Protein AF-W1XUR7-F1 (afdb_monomer_lite)

Secondary structure (DSSP, 8-state):
------HHHHHHIIIIIHHHHTT-TTTSSS--TTS--------TTSSHHHHHHHHT--SHHHHHHHHHHHTT--

InterPro domains:
  IPR006680 Amidohydrolase-related [PF01979] (4-61)
  IPR011059 Metal-dependent hydrolase, composite domain superfamily [G3DSA:2.30.40.10] (47-74)
  IPR011059 Metal-dependent hydrolase, composite domain superfamily [SSF51338] (1-74)
  IPR051607 Metallo-dependent Hydrolases [PTHR11271] (4-74)

Sequence (74 aa):
QGYRLSAYEAFYLATLGGAKSLGLDDLIGNFLPGKEADFVVMEPTATPLQQLRYDNSVSLVDKLFVMMTLGDDR

pLDDT: mean 93.5, std 9.94, range [49.81, 98.75]

Radius of gyration: 14.33 Å; chains: 1; bounding box: 32×33×32 Å

Organism: NCBI:txid408170

Foldseek 3Di:
DDDDQFLVNVLCCVFLVVCVVVVNNQATRDDDPPHDPDDDDDDQPPDVVSVVQCVVDDDPSSSSVSCVVVVPPD

Structure (mmCIF, N/CA/C/O backbone):
data_AF-W1XUR7-F1
#
_entry.id   AF-W1XUR7-F1
#
loop_
_atom_site.group_PDB
_atom_site.id
_atom_site.type_symbol
_atom_site.label_atom_id
_atom_site.label_alt_id
_atom_site.label_comp_id
_atom_site.label_asym_id
_atom_site.label_entity_id
_atom_site.label_seq_id
_atom_site.pdbx_PDB_ins_code
_atom_site.Cartn_x
_atom_site.Cartn_y
_atom_site.Cartn_z
_atom_site.occupancy
_atom_site.B_iso_or_equiv
_atom_site.auth_seq_id
_atom_site.auth_comp_id
_atom_site.auth_asym_id
_atom_site.auth_atom_id
_atom_site.pdbx_PDB_model_num
ATOM 1 N N . GLN A 1 1 ? -13.881 -22.141 -10.984 1.00 52.16 1 GLN A N 1
ATOM 2 C CA . GLN A 1 1 ? -14.272 -20.739 -11.249 1.00 52.16 1 GLN A CA 1
ATOM 3 C C . GLN A 1 1 ? -13.078 -19.863 -10.887 1.00 52.16 1 GLN A C 1
ATOM 5 O O . GLN A 1 1 ? -12.519 -20.077 -9.822 1.00 52.16 1 GLN A O 1
ATOM 10 N N . GLY A 1 2 ? -12.605 -19.001 -11.794 1.00 81.38 2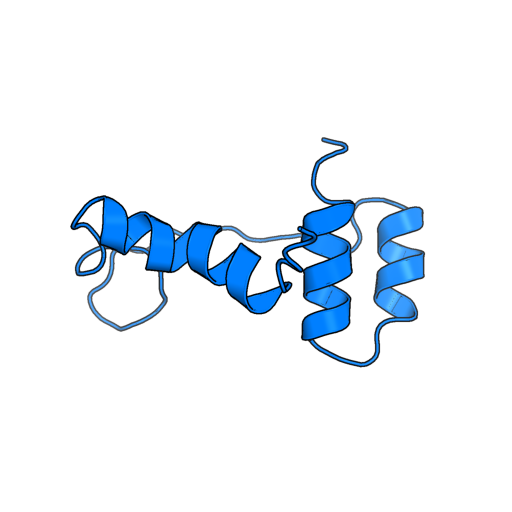 GLY A N 1
ATOM 11 C CA . GLY A 1 2 ? -11.331 -18.282 -11.642 1.00 81.38 2 GLY A CA 1
ATOM 12 C C . GLY A 1 2 ? -11.532 -16.844 -11.180 1.00 81.38 2 GLY A C 1
ATOM 13 O O . GLY A 1 2 ? -11.707 -15.961 -12.018 1.00 81.38 2 GLY A O 1
ATOM 14 N N . TYR A 1 3 ? -11.517 -16.622 -9.865 1.00 89.19 3 TYR A N 1
ATOM 15 C CA . TYR A 1 3 ? -11.492 -15.273 -9.306 1.00 89.19 3 TYR A CA 1
ATOM 16 C C . TYR A 1 3 ? -10.168 -14.588 -9.659 1.00 89.19 3 TYR A C 1
ATOM 18 O O . TYR A 1 3 ? -9.104 -15.189 -9.515 1.00 89.19 3 TYR A O 1
ATOM 26 N N . ARG A 1 4 ? -10.229 -13.343 -10.136 1.00 91.38 4 ARG A N 1
ATOM 27 C CA . ARG A 1 4 ? -9.042 -12.539 -10.438 1.00 91.38 4 ARG A CA 1
ATOM 28 C C . ARG A 1 4 ? -8.879 -11.485 -9.354 1.00 91.38 4 ARG A C 1
ATOM 30 O O . ARG A 1 4 ? -9.556 -10.465 -9.400 1.00 91.38 4 ARG A O 1
ATOM 37 N N . LEU A 1 5 ? -7.971 -11.740 -8.416 1.00 94.19 5 LEU A N 1
ATOM 38 C CA . LEU A 1 5 ? -7.607 -10.776 -7.385 1.00 94.19 5 LEU A CA 1
ATOM 39 C C . LEU A 1 5 ? -6.828 -9.619 -8.021 1.00 94.19 5 LEU A C 1
ATOM 41 O O . LEU A 1 5 ? -5.739 -9.821 -8.563 1.00 94.19 5 LEU A O 1
ATOM 45 N N . SER A 1 6 ? -7.396 -8.414 -7.985 1.00 96.38 6 SER A N 1
ATOM 46 C CA . SER A 1 6 ? -6.704 -7.217 -8.481 1.00 96.38 6 SER A CA 1
ATOM 47 C C . SER A 1 6 ? -5.652 -6.731 -7.480 1.00 96.38 6 SER A C 1
ATOM 49 O O . SER A 1 6 ? -5.788 -6.956 -6.279 1.00 96.38 6 SER A O 1
ATOM 51 N N . ALA A 1 7 ? -4.631 -6.002 -7.944 1.00 96.25 7 ALA A N 1
ATOM 52 C CA . ALA A 1 7 ? -3.624 -5.449 -7.036 1.00 96.25 7 ALA A CA 1
ATOM 53 C C . ALA A 1 7 ? -4.234 -4.453 -6.033 1.00 96.25 7 ALA A C 1
ATOM 55 O O . ALA A 1 7 ? -3.892 -4.480 -4.857 1.00 96.25 7 ALA A O 1
ATOM 56 N N . TYR A 1 8 ? -5.196 -3.622 -6.446 1.00 97.56 8 TYR A N 1
ATOM 57 C CA . TYR A 1 8 ? -5.885 -2.725 -5.510 1.00 97.56 8 TYR A CA 1
ATOM 58 C C . TYR A 1 8 ? -6.644 -3.479 -4.424 1.00 97.56 8 TYR A C 1
ATOM 60 O O . TYR A 1 8 ? -6.594 -3.098 -3.259 1.00 97.56 8 TYR A O 1
ATOM 68 N N . GLU A 1 9 ? -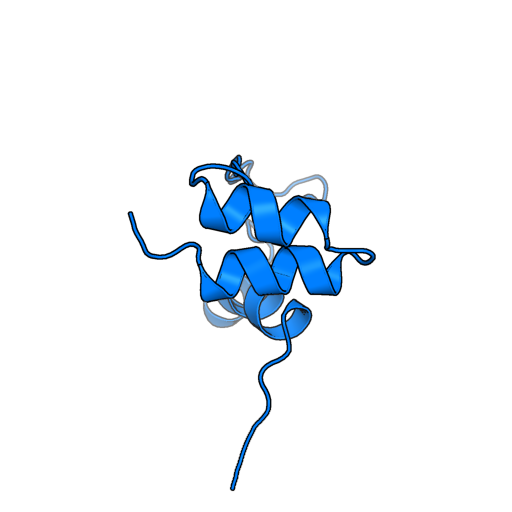7.317 -4.563 -4.794 1.00 97.62 9 GLU A N 1
ATOM 69 C CA . GLU A 1 9 ? -8.020 -5.400 -3.833 1.00 97.62 9 GLU A CA 1
ATOM 70 C C . GLU A 1 9 ? -7.049 -6.101 -2.878 1.00 97.62 9 GLU A C 1
ATOM 72 O O . GLU A 1 9 ? -7.272 -6.082 -1.671 1.00 97.62 9 GLU A O 1
ATOM 77 N N . ALA A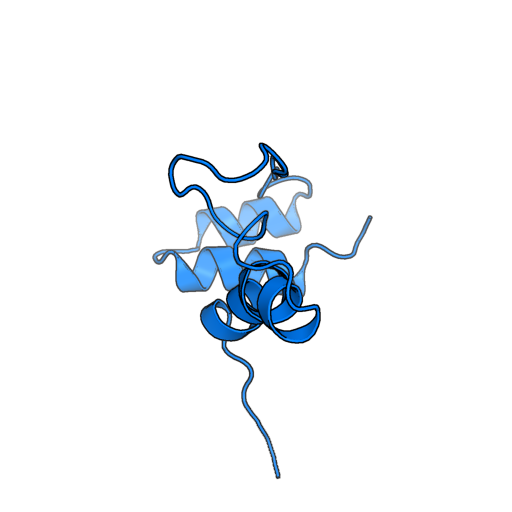 1 10 ? -5.937 -6.637 -3.389 1.00 96.88 10 ALA A N 1
ATOM 78 C CA . ALA A 1 10 ? -4.902 -7.254 -2.565 1.00 96.88 10 ALA A CA 1
ATOM 79 C C . ALA A 1 10 ? -4.345 -6.271 -1.518 1.00 96.88 10 ALA A C 1
ATOM 81 O O . ALA A 1 10 ? -4.289 -6.596 -0.334 1.00 96.88 10 ALA A O 1
ATOM 82 N N . PHE A 1 11 ? -4.003 -5.043 -1.926 1.00 97.38 11 PHE A N 1
ATOM 83 C CA . PHE A 1 11 ? -3.496 -4.020 -1.005 1.00 97.38 11 PHE A CA 1
ATOM 84 C C . PHE A 1 11 ? -4.568 -3.494 -0.046 1.00 97.38 11 PHE A C 1
ATOM 86 O O . PHE A 1 11 ? -4.251 -3.196 1.106 1.00 97.38 11 PHE A O 1
ATOM 93 N N . TYR A 1 12 ? -5.833 -3.415 -0.472 1.00 98.38 12 TYR A N 1
ATOM 94 C CA . TYR A 1 12 ? -6.941 -3.110 0.433 1.00 98.38 12 TYR A CA 1
ATOM 95 C C . TYR A 1 12 ? -7.052 -4.175 1.526 1.00 98.38 12 TYR A C 1
ATOM 97 O O . TYR A 1 12 ? -7.053 -3.831 2.706 1.00 98.38 12 TYR A O 1
ATOM 105 N N . LEU A 1 13 ? -7.079 -5.456 1.155 1.00 98.06 13 LEU A N 1
ATOM 106 C CA . LEU A 1 13 ? -7.150 -6.566 2.106 1.00 98.06 13 LEU A CA 1
ATOM 107 C C . LEU A 1 13 ? -5.944 -6.592 3.058 1.00 98.06 13 LEU A C 1
ATOM 109 O O . LEU A 1 13 ? -6.129 -6.829 4.247 1.00 98.06 13 LEU A O 1
ATOM 113 N N . ALA A 1 14 ? -4.745 -6.268 2.569 1.00 97.31 14 ALA A N 1
ATOM 114 C CA . ALA A 1 14 ? -3.529 -6.195 3.382 1.00 97.31 14 ALA A CA 1
ATOM 115 C C . ALA A 1 14 ? -3.468 -4.987 4.341 1.00 97.31 14 ALA A C 1
ATOM 117 O O . ALA A 1 14 ? -2.591 -4.940 5.199 1.00 97.31 14 ALA A O 1
ATOM 118 N N . THR A 1 15 ? -4.359 -3.998 4.200 1.00 98.25 15 THR A N 1
ATOM 119 C CA . THR A 1 15 ? -4.345 -2.761 5.000 1.00 98.25 15 THR A CA 1
ATOM 120 C C . THR A 1 15 ? -5.713 -2.495 5.634 1.00 98.25 15 THR A C 1
ATOM 122 O O . THR A 1 15 ? -6.075 -3.120 6.631 1.00 98.25 15 THR A O 1
ATOM 125 N N . LEU A 1 16 ? -6.510 -1.590 5.063 1.00 98.75 16 LEU A N 1
ATOM 126 C CA . LEU A 1 16 ? -7.792 -1.159 5.619 1.00 98.75 16 LEU A CA 1
ATOM 127 C C . LEU A 1 16 ? -8.834 -2.286 5.678 1.00 98.75 16 LEU A C 1
ATOM 129 O O . LEU A 1 16 ? -9.646 -2.323 6.597 1.00 98.75 16 LEU A O 1
ATOM 133 N N . GLY A 1 17 ? -8.837 -3.196 4.704 1.00 98.62 17 GLY A N 1
ATOM 134 C CA . GLY A 1 17 ? -9.710 -4.370 4.689 1.00 98.62 17 GLY A CA 1
ATOM 135 C C . GLY A 1 17 ? -9.414 -5.314 5.855 1.00 98.62 17 GLY A C 1
ATOM 136 O O . GLY A 1 17 ? -10.339 -5.733 6.550 1.00 98.62 17 GLY A O 1
ATOM 137 N N . GLY A 1 18 ? -8.131 -5.564 6.129 1.00 98.56 18 GLY A N 1
ATOM 138 C CA . GLY A 1 18 ? -7.683 -6.303 7.309 1.00 98.56 18 GLY A CA 1
ATOM 139 C C . GLY A 1 18 ? -8.093 -5.609 8.610 1.00 98.56 18 GLY A C 1
ATOM 140 O O . GLY A 1 18 ? -8.751 -6.228 9.446 1.00 98.56 18 GLY A O 1
ATOM 141 N N . ALA A 1 19 ? -7.812 -4.308 8.742 1.00 98.69 19 ALA A N 1
ATOM 142 C CA . ALA A 1 19 ? -8.202 -3.520 9.917 1.00 98.69 19 ALA A CA 1
ATOM 143 C C . ALA A 1 19 ? -9.720 -3.569 10.183 1.00 98.69 19 ALA A C 1
ATOM 145 O O . ALA A 1 19 ? -10.135 -3.784 11.320 1.00 98.69 19 ALA A O 1
ATOM 146 N N . LYS A 1 20 ? -10.547 -3.476 9.131 1.00 98.75 20 LYS A N 1
ATOM 147 C CA . LYS A 1 20 ? -12.012 -3.601 9.224 1.00 98.75 20 LYS A CA 1
ATOM 148 C C . LYS A 1 20 ? -12.461 -4.965 9.724 1.00 98.75 20 LYS A C 1
ATOM 150 O O . LYS A 1 20 ? -13.354 -5.046 10.559 1.00 98.75 20 LYS A O 1
ATOM 155 N N . SER A 1 21 ? -11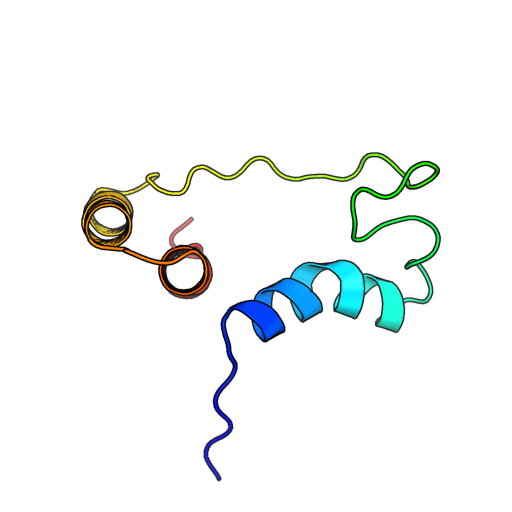.839 -6.040 9.240 1.00 98.62 21 SER A N 1
ATOM 156 C CA . SER A 1 21 ? -12.176 -7.396 9.694 1.00 98.62 21 SER A CA 1
ATOM 157 C C . SER A 1 21 ? -11.893 -7.619 11.185 1.00 98.62 21 SER A C 1
ATOM 159 O O . SER A 1 21 ? -12.531 -8.464 11.807 1.00 98.62 21 SER A O 1
ATOM 161 N N . LEU A 1 22 ? -10.977 -6.828 11.755 1.00 98.50 22 LEU A N 1
ATOM 162 C CA . LEU A 1 22 ? -10.595 -6.861 13.166 1.00 98.50 22 LEU A CA 1
ATOM 163 C C . LEU A 1 22 ? -11.301 -5.795 14.022 1.00 98.50 22 LEU A C 1
ATOM 165 O O . LEU A 1 22 ? -11.103 -5.782 15.233 1.00 98.50 22 LEU A O 1
ATOM 169 N N . GLY A 1 23 ? -12.099 -4.900 13.428 1.00 98.44 23 GLY A N 1
ATOM 170 C CA . GLY A 1 23 ? -12.702 -3.765 14.139 1.00 98.44 23 GLY A CA 1
ATOM 171 C C . GLY A 1 23 ? -11.684 -2.725 14.628 1.00 98.44 23 GLY A C 1
ATOM 172 O O . GLY A 1 23 ? -11.914 -2.074 15.643 1.00 98.44 23 GLY A O 1
ATOM 173 N N . LEU A 1 24 ? -10.546 -2.597 13.939 1.00 98.75 24 LEU A N 1
ATOM 174 C CA . LEU A 1 24 ? -9.452 -1.672 14.269 1.00 98.75 24 LEU A CA 1
ATOM 175 C C . LEU A 1 24 ? -9.309 -0.538 13.242 1.00 98.75 24 LEU A C 1
ATOM 177 O O . LEU A 1 24 ? -8.335 0.213 13.279 1.00 98.75 24 LEU A O 1
ATOM 181 N N . ASP A 1 25 ? -10.235 -0.400 12.294 1.00 98.56 25 ASP A N 1
ATOM 182 C CA . ASP A 1 25 ? -10.128 0.580 11.210 1.00 98.56 25 ASP A CA 1
ATOM 183 C C . ASP A 1 25 ? -10.341 2.032 11.641 1.00 98.56 25 ASP A C 1
ATOM 185 O O . ASP A 1 25 ? -10.002 2.927 10.869 1.00 98.56 25 ASP A O 1
ATOM 189 N N . ASP A 1 26 ? -10.801 2.276 12.868 1.00 98.56 26 ASP A N 1
ATOM 190 C CA . ASP A 1 26 ? -10.762 3.597 13.506 1.00 98.56 26 ASP A CA 1
ATOM 191 C C . ASP A 1 26 ? -9.362 3.956 14.034 1.00 98.56 26 ASP A C 1
ATOM 193 O O . ASP A 1 26 ? -9.062 5.136 14.202 1.00 98.56 26 ASP A O 1
ATOM 197 N N . LEU A 1 27 ? -8.483 2.965 14.236 1.00 98.62 27 LEU A N 1
ATOM 198 C CA . LEU A 1 27 ? -7.138 3.141 14.798 1.00 98.62 27 LEU A CA 1
ATOM 199 C C . LEU A 1 27 ? -6.037 3.028 13.740 1.00 98.62 27 LEU A C 1
ATOM 201 O O . LEU A 1 27 ? -5.175 3.896 13.679 1.00 98.62 27 LEU A O 1
ATOM 205 N N . ILE A 1 28 ? -6.089 2.030 12.853 1.00 98.75 28 ILE A N 1
ATOM 206 C CA . ILE A 1 28 ? -5.010 1.728 11.891 1.00 98.75 28 ILE A CA 1
ATOM 207 C C . ILE A 1 28 ? -5.527 1.575 10.449 1.00 98.75 28 ILE A C 1
ATOM 209 O O . ILE A 1 28 ? -6.705 1.790 10.146 1.00 98.75 28 ILE A O 1
ATOM 213 N N . GLY A 1 29 ? -4.624 1.239 9.522 1.00 97.94 29 GLY A N 1
ATOM 214 C CA . GLY A 1 29 ? -4.955 0.788 8.165 1.00 97.94 29 GLY A CA 1
ATOM 215 C C . GLY A 1 29 ? -5.020 1.871 7.082 1.00 97.94 29 GLY A C 1
ATOM 216 O O . GLY A 1 29 ? -5.252 1.533 5.923 1.00 97.94 29 GLY A O 1
ATOM 217 N N . ASN A 1 30 ? -4.825 3.153 7.416 1.00 98.56 30 ASN A N 1
ATOM 218 C CA . ASN A 1 30 ? -4.645 4.251 6.454 1.00 98.56 30 ASN A CA 1
ATOM 219 C C . ASN A 1 30 ? -4.012 5.492 7.116 1.00 98.56 30 ASN A C 1
ATOM 221 O O . ASN A 1 30 ? -3.770 5.504 8.316 1.00 98.56 30 ASN A O 1
ATOM 225 N N . PHE A 1 31 ? -3.783 6.547 6.326 1.00 98.50 31 PHE A N 1
ATOM 226 C CA . PHE A 1 31 ? -3.105 7.779 6.753 1.00 98.50 31 PHE A CA 1
ATOM 227 C C . PHE A 1 31 ? -4.048 8.937 7.120 1.00 98.50 31 PHE A C 1
ATOM 229 O O . PHE A 1 31 ? -3.676 10.103 6.978 1.00 98.50 31 PHE A O 1
ATOM 236 N N . LEU A 1 32 ? -5.290 8.660 7.528 1.00 98.69 32 LEU A N 1
ATOM 237 C CA . LEU A 1 32 ? -6.175 9.735 7.985 1.00 98.69 32 LEU A CA 1
ATOM 238 C C . LEU A 1 32 ? -5.655 10.342 9.305 1.00 98.69 32 LEU A C 1
ATOM 240 O O . LEU A 1 32 ? -5.130 9.612 10.146 1.00 98.69 32 LEU A O 1
ATOM 244 N N . PRO A 1 33 ? -5.812 11.660 9.529 1.00 98.56 33 PRO A N 1
ATOM 245 C CA . PRO A 1 33 ? -5.474 12.267 10.813 1.00 98.56 33 PRO A CA 1
ATOM 246 C C . PRO A 1 33 ? -6.222 11.601 11.975 1.00 98.56 33 PRO A C 1
ATOM 248 O O . PRO A 1 33 ? -7.417 11.333 11.869 1.00 98.56 33 PRO A O 1
ATOM 251 N N . GLY A 1 34 ? -5.521 11.365 13.086 1.00 98.25 34 GLY A N 1
ATOM 252 C CA . GLY A 1 34 ? -6.070 10.711 14.281 1.00 98.25 34 GLY A CA 1
ATOM 253 C C . GLY A 1 34 ? -5.861 9.194 14.340 1.00 98.25 34 GLY A C 1
ATOM 254 O O . GLY A 1 34 ? -6.078 8.618 15.400 1.00 98.25 34 GLY A O 1
ATOM 255 N N . LYS A 1 35 ? -5.398 8.565 13.251 1.00 98.56 35 LYS A N 1
ATOM 256 C CA . LYS A 1 35 ? -4.943 7.168 13.250 1.00 98.56 35 LYS A CA 1
ATOM 257 C C . LYS A 1 35 ? -3.586 7.013 13.943 1.00 98.56 35 LYS A C 1
ATOM 259 O O . LYS A 1 35 ? -2.781 7.945 13.967 1.00 98.56 35 LYS A O 1
ATOM 264 N N . GLU A 1 36 ? -3.325 5.820 14.460 1.00 98.69 36 GLU A N 1
ATOM 265 C CA . GLU A 1 36 ? -2.009 5.397 14.931 1.00 98.69 36 GLU A CA 1
ATOM 266 C C . GLU A 1 36 ? -1.018 5.342 13.756 1.00 98.69 36 GLU A C 1
ATOM 268 O O . GLU A 1 36 ? -1.373 5.017 12.620 1.00 98.69 36 GLU A O 1
ATOM 273 N N . ALA A 1 37 ? 0.237 5.708 14.019 1.00 98.38 37 ALA A N 1
ATOM 274 C CA . ALA A 1 37 ? 1.259 5.908 12.993 1.00 98.38 37 ALA A CA 1
ATOM 275 C C . ALA A 1 37 ? 1.972 4.601 12.599 1.00 98.38 37 ALA A C 1
ATOM 277 O O . ALA A 1 37 ? 3.202 4.538 12.580 1.00 98.38 37 ALA A O 1
ATOM 278 N N . ASP A 1 38 ? 1.190 3.584 12.240 1.00 98.25 38 ASP A N 1
ATOM 279 C CA . ASP A 1 38 ? 1.682 2.279 11.803 1.00 98.25 38 ASP A CA 1
ATOM 280 C C . ASP A 1 38 ? 1.833 2.256 10.281 1.00 98.25 38 ASP A C 1
ATOM 282 O O . ASP A 1 38 ? 0.854 2.248 9.528 1.00 98.25 38 ASP A O 1
ATOM 286 N N . PHE A 1 39 ? 3.077 2.259 9.804 1.00 98.12 39 PHE A N 1
ATOM 287 C CA . PHE A 1 39 ? 3.370 2.247 8.375 1.00 98.12 39 PHE A CA 1
ATOM 288 C C . PHE A 1 39 ? 4.647 1.485 8.044 1.00 98.12 39 PHE A C 1
ATOM 290 O O . PHE A 1 39 ? 5.539 1.307 8.870 1.00 98.12 39 PHE A O 1
ATOM 297 N N . VAL A 1 40 ? 4.733 1.052 6.788 1.00 96.31 40 VAL A N 1
ATOM 298 C CA . VAL A 1 40 ? 5.881 0.323 6.252 1.00 96.31 40 VAL A CA 1
ATOM 299 C C . VAL A 1 40 ? 6.463 1.112 5.090 1.00 96.31 40 VAL A C 1
ATOM 301 O O . VAL A 1 40 ? 5.753 1.482 4.155 1.00 96.31 40 VAL A O 1
ATOM 304 N N . VAL A 1 41 ? 7.773 1.345 5.137 1.00 95.56 41 VAL A N 1
ATOM 305 C CA . VAL A 1 41 ? 8.532 1.847 3.990 1.00 95.56 41 VAL A CA 1
ATOM 306 C C . V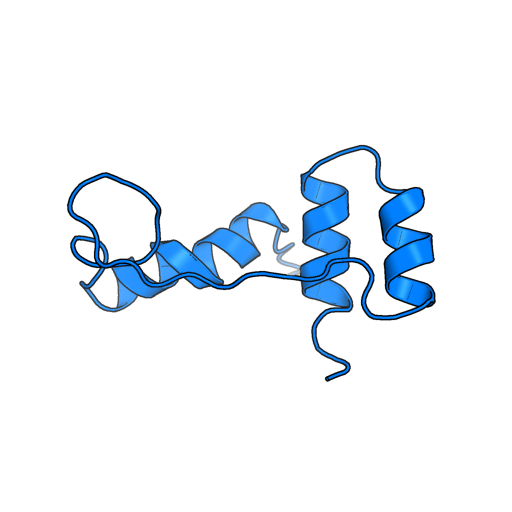AL A 1 41 ? 8.931 0.649 3.135 1.00 95.56 41 VAL A C 1
ATOM 308 O O . VAL A 1 41 ? 9.517 -0.309 3.636 1.00 95.56 41 VAL A O 1
ATOM 311 N N . MET A 1 42 ? 8.590 0.689 1.850 1.00 91.56 42 MET A N 1
ATOM 312 C CA . MET A 1 42 ? 8.879 -0.388 0.905 1.00 91.56 42 MET A CA 1
ATOM 313 C C . MET A 1 42 ? 9.930 0.054 -0.105 1.00 91.56 42 MET A C 1
ATOM 315 O O . MET A 1 42 ? 9.851 1.160 -0.633 1.00 91.56 42 MET A O 1
ATOM 319 N N . GLU A 1 43 ? 10.857 -0.849 -0.408 1.00 93.31 43 GLU A N 1
ATOM 320 C CA . GLU A 1 43 ? 11.812 -0.720 -1.505 1.00 93.31 43 GLU A CA 1
ATOM 321 C C . GLU A 1 43 ? 11.286 -1.528 -2.702 1.00 93.31 43 GLU A C 1
ATOM 323 O O . GLU A 1 43 ? 11.322 -2.762 -2.657 1.00 93.31 43 GLU A O 1
ATOM 328 N N . PRO A 1 44 ? 10.752 -0.884 -3.759 1.00 92.06 44 PRO A N 1
ATOM 329 C CA . PRO A 1 44 ? 10.136 -1.596 -4.875 1.00 92.06 44 PRO A CA 1
ATOM 330 C C . PRO A 1 44 ? 11.145 -2.208 -5.849 1.00 92.06 44 PRO A C 1
ATOM 332 O O . PRO A 1 44 ? 10.762 -2.863 -6.816 1.00 92.06 44 PRO A O 1
ATOM 335 N N . THR A 1 45 ? 12.431 -1.985 -5.593 1.00 93.38 45 THR A N 1
ATOM 336 C CA . THR A 1 45 ? 13.543 -2.345 -6.465 1.00 93.38 45 THR A CA 1
ATOM 337 C C . THR A 1 45 ? 14.616 -3.158 -5.732 1.00 93.38 45 THR A C 1
ATOM 339 O O . THR A 1 45 ? 15.790 -3.137 -6.087 1.00 93.38 45 THR A O 1
ATOM 342 N N . ALA A 1 46 ? 14.203 -3.934 -4.721 1.00 92.44 46 ALA A N 1
ATOM 343 C CA . ALA A 1 46 ? 15.107 -4.679 -3.840 1.00 92.44 46 ALA A CA 1
ATOM 344 C C . ALA A 1 46 ? 15.880 -5.818 -4.537 1.00 92.44 46 ALA A C 1
ATOM 346 O O . ALA A 1 46 ? 16.937 -6.228 -4.060 1.00 92.44 46 ALA A O 1
ATOM 347 N N . THR A 1 47 ? 15.382 -6.327 -5.668 1.00 93.38 47 THR A N 1
ATOM 348 C CA . THR A 1 47 ? 16.067 -7.333 -6.497 1.00 93.38 47 THR A CA 1
ATOM 349 C C . THR A 1 47 ? 16.207 -6.861 -7.949 1.00 93.38 47 THR A C 1
ATOM 351 O O . THR A 1 47 ? 15.374 -6.081 -8.421 1.00 93.38 47 THR A O 1
ATOM 354 N N . PRO A 1 48 ? 17.189 -7.372 -8.724 1.00 94.50 48 PRO A N 1
ATOM 355 C CA . PRO A 1 48 ? 17.331 -7.014 -10.139 1.00 94.50 48 PRO A CA 1
ATOM 356 C C . PRO A 1 48 ? 16.077 -7.299 -10.980 1.00 94.50 48 PRO A C 1
ATOM 358 O O . PRO A 1 48 ? 15.765 -6.547 -11.902 1.00 94.50 48 PRO A O 1
ATOM 361 N N . LEU A 1 49 ? 15.331 -8.365 -10.658 1.00 94.50 49 LEU A N 1
ATOM 362 C CA . LEU A 1 49 ? 14.083 -8.691 -11.352 1.00 94.50 49 LEU A CA 1
ATOM 363 C C . LEU A 1 49 ? 12.963 -7.701 -11.007 1.00 94.50 49 LEU A C 1
ATOM 365 O O . LEU A 1 49 ? 12.230 -7.284 -11.906 1.00 94.50 49 LEU A O 1
ATOM 369 N N . GLN A 1 50 ? 12.842 -7.302 -9.738 1.00 94.69 50 GLN A N 1
ATOM 370 C CA . GLN A 1 50 ? 11.900 -6.260 -9.326 1.00 94.69 50 GLN A CA 1
ATOM 371 C C . GLN A 1 50 ? 12.239 -4.918 -9.983 1.00 94.69 50 GLN A C 1
ATOM 373 O O . GLN A 1 50 ? 11.341 -4.318 -10.564 1.00 94.69 50 GLN A O 1
ATOM 378 N N . GLN A 1 51 ? 13.514 -4.503 -9.997 1.00 95.38 51 GLN A N 1
ATOM 379 C CA . GLN A 1 51 ? 13.973 -3.296 -10.703 1.00 95.38 51 GLN A CA 1
ATOM 380 C C . GLN A 1 51 ? 13.567 -3.319 -12.177 1.00 95.38 51 GLN A C 1
ATOM 382 O O . GLN A 1 51 ? 12.878 -2.413 -12.641 1.00 95.38 51 GLN A O 1
ATOM 387 N N . LEU A 1 52 ? 13.896 -4.398 -12.895 1.00 96.38 52 LEU A N 1
ATOM 388 C CA . LEU A 1 52 ? 13.549 -4.536 -14.308 1.00 96.38 52 LEU A CA 1
ATOM 389 C C . LEU A 1 52 ? 12.035 -4.411 -14.546 1.00 96.38 52 LEU A C 1
ATOM 391 O O . LEU A 1 52 ? 11.601 -3.746 -15.484 1.00 96.38 52 LEU A O 1
ATOM 395 N N . ARG A 1 53 ? 11.212 -5.063 -13.719 1.00 95.69 53 ARG A N 1
ATOM 396 C CA . ARG A 1 53 ? 9.747 -5.020 -13.858 1.00 95.69 53 ARG A CA 1
ATOM 397 C C . ARG A 1 53 ? 9.172 -3.659 -13.469 1.00 95.69 53 ARG A C 1
ATOM 399 O O . ARG A 1 53 ? 8.246 -3.185 -14.128 1.00 95.69 53 ARG A O 1
ATOM 406 N N . TYR A 1 54 ? 9.727 -3.032 -12.439 1.00 94.75 54 TYR A N 1
ATOM 407 C CA . TYR A 1 54 ? 9.333 -1.710 -11.973 1.00 94.75 54 TYR A CA 1
ATOM 408 C C . TYR A 1 54 ? 9.624 -0.631 -13.025 1.00 94.75 54 TYR A C 1
ATOM 410 O O . TYR A 1 54 ? 8.737 0.166 -13.327 1.00 94.75 54 TYR A O 1
ATOM 418 N N . ASP A 1 55 ? 10.799 -0.667 -13.662 1.00 96.00 55 ASP A N 1
ATOM 419 C CA . ASP A 1 55 ? 11.191 0.282 -14.719 1.00 96.00 55 ASP A CA 1
ATOM 420 C C . ASP A 1 55 ? 10.295 0.201 -15.962 1.00 96.00 55 ASP A C 1
ATOM 422 O O . ASP A 1 55 ? 10.095 1.192 -16.660 1.00 96.00 55 ASP A O 1
ATOM 426 N N . ASN A 1 56 ? 9.718 -0.974 -16.225 1.00 96.38 56 ASN A N 1
ATOM 427 C CA . ASN A 1 56 ? 8.790 -1.199 -17.334 1.00 96.38 56 ASN A CA 1
ATOM 428 C C . ASN A 1 56 ? 7.309 -0.994 -16.946 1.00 96.38 56 ASN A C 1
ATOM 430 O O . ASN A 1 56 ? 6.424 -1.214 -17.773 1.00 96.38 56 ASN A O 1
ATOM 434 N N . SER A 1 57 ? 7.014 -0.594 -15.704 1.00 96.56 57 SER A N 1
ATOM 435 C CA . SER A 1 57 ? 5.644 -0.377 -15.223 1.00 96.56 57 SER A CA 1
ATOM 436 C C . SER A 1 57 ? 5.169 1.049 -15.508 1.00 96.56 57 SER A C 1
ATOM 438 O O . SER A 1 57 ? 5.796 2.022 -15.086 1.00 96.56 57 SER A O 1
ATOM 440 N N . VAL A 1 58 ? 4.020 1.187 -16.174 1.00 95.31 58 VAL A N 1
ATOM 441 C CA . VAL A 1 58 ? 3.480 2.499 -16.579 1.00 95.31 58 VAL A CA 1
ATOM 442 C C . VAL A 1 58 ? 2.537 3.060 -15.519 1.00 95.31 58 VAL A C 1
ATOM 444 O O . VAL A 1 58 ? 2.565 4.255 -15.220 1.00 95.31 58 VAL A O 1
ATOM 447 N N . SER A 1 59 ? 1.702 2.203 -14.933 1.00 96.75 59 SER A N 1
ATOM 448 C CA . SER A 1 59 ? 0.668 2.612 -13.986 1.00 96.75 59 SER A CA 1
ATOM 449 C C . SER A 1 59 ? 0.993 2.214 -12.545 1.00 96.75 59 SER A C 1
ATOM 451 O O . SER A 1 59 ? 1.836 1.357 -12.275 1.00 96.75 59 SER A O 1
ATOM 453 N N . LEU A 1 60 ? 0.288 2.825 -11.589 1.00 94.69 60 LEU A N 1
ATOM 454 C CA . LEU A 1 60 ? 0.380 2.423 -10.186 1.00 94.69 60 LEU A CA 1
ATOM 455 C C . LEU A 1 60 ? -0.065 0.968 -9.987 1.00 94.69 60 LEU A C 1
ATOM 457 O O . LEU A 1 60 ? 0.560 0.252 -9.212 1.00 94.69 60 LEU A O 1
ATOM 461 N N . VAL A 1 61 ? -1.111 0.520 -10.691 1.00 96.19 61 VAL A N 1
ATOM 462 C CA . VAL A 1 61 ? -1.588 -0.865 -10.574 1.00 96.19 61 VAL A CA 1
ATOM 463 C C . VAL A 1 61 ? -0.534 -1.863 -11.05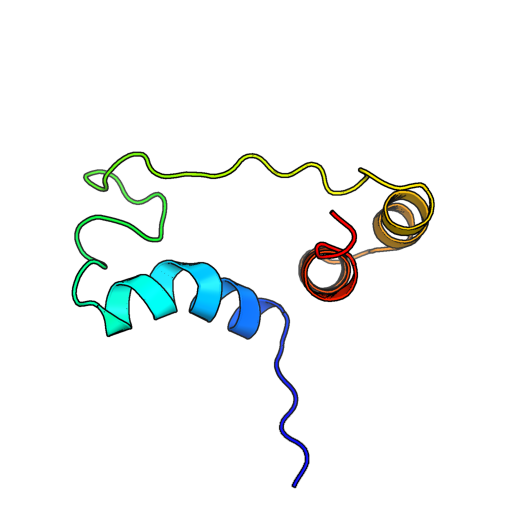5 1.00 96.19 61 VAL A C 1
ATOM 465 O O . VAL A 1 61 ? -0.361 -2.887 -10.403 1.00 96.19 61 VAL A O 1
ATOM 468 N N . ASP A 1 62 ? 0.236 -1.536 -12.100 1.00 95.12 62 ASP A N 1
ATOM 469 C CA . ASP A 1 62 ? 1.351 -2.376 -12.564 1.00 95.12 62 ASP A CA 1
ATOM 470 C C . ASP A 1 62 ? 2.439 -2.480 -11.489 1.00 95.12 62 ASP A C 1
ATOM 472 O O . ASP A 1 62 ? 2.879 -3.575 -11.147 1.00 95.12 62 ASP A O 1
ATOM 476 N N . LYS A 1 63 ? 2.814 -1.346 -10.883 1.00 95.00 63 LYS A N 1
ATOM 477 C CA . LYS A 1 63 ? 3.814 -1.305 -9.805 1.00 95.00 63 LYS A CA 1
ATOM 478 C C . LYS A 1 63 ? 3.371 -2.105 -8.580 1.00 95.00 63 LYS A C 1
ATOM 480 O O . LYS A 1 63 ? 4.146 -2.891 -8.044 1.00 95.00 63 LYS A O 1
ATOM 485 N N . LEU A 1 64 ? 2.117 -1.948 -8.154 1.00 95.19 64 LEU A N 1
ATOM 486 C CA . LEU A 1 64 ? 1.546 -2.727 -7.051 1.00 95.19 64 LEU A CA 1
ATOM 487 C C . LEU A 1 64 ? 1.461 -4.216 -7.404 1.00 95.19 64 LEU A C 1
ATOM 489 O O . LEU A 1 64 ? 1.712 -5.059 -6.547 1.00 95.19 64 LEU A O 1
ATOM 493 N N . PHE A 1 65 ? 1.167 -4.550 -8.662 1.00 94.56 65 PHE A N 1
ATOM 494 C CA . PHE A 1 65 ? 1.162 -5.932 -9.129 1.00 94.56 65 PHE A CA 1
ATOM 495 C C . PHE A 1 65 ? 2.558 -6.569 -9.042 1.00 94.56 65 PHE A C 1
ATOM 497 O O . PHE A 1 65 ? 2.693 -7.690 -8.551 1.00 94.56 65 PHE A O 1
ATOM 504 N N . VAL A 1 66 ? 3.610 -5.846 -9.444 1.00 94.31 66 VAL A N 1
ATOM 505 C CA . VAL A 1 66 ? 5.006 -6.285 -9.264 1.00 94.31 66 VAL A CA 1
ATOM 506 C C . VAL A 1 66 ? 5.301 -6.547 -7.785 1.00 94.31 66 VAL A C 1
ATOM 508 O O . VAL A 1 66 ? 5.811 -7.611 -7.443 1.00 94.31 66 VAL A O 1
ATOM 511 N N . MET A 1 67 ? 4.906 -5.629 -6.899 1.00 92.88 67 MET A N 1
ATOM 512 C CA . MET A 1 67 ? 5.126 -5.769 -5.456 1.00 92.88 67 MET A CA 1
ATOM 513 C C . MET A 1 67 ? 4.408 -6.973 -4.843 1.00 92.88 67 MET A C 1
ATOM 515 O O . MET A 1 67 ? 5.026 -7.721 -4.092 1.00 92.88 67 MET A O 1
ATOM 519 N N . MET A 1 68 ? 3.127 -7.195 -5.158 1.00 92.06 68 MET A N 1
ATOM 520 C CA . MET A 1 68 ? 2.381 -8.328 -4.587 1.00 92.06 68 MET A CA 1
ATOM 521 C C . MET A 1 68 ? 2.848 -9.687 -5.122 1.00 92.06 68 MET A C 1
ATOM 523 O O . MET A 1 68 ? 2.620 -10.697 -4.469 1.00 92.06 68 MET A O 1
ATOM 527 N N . THR A 1 69 ? 3.449 -9.731 -6.318 1.00 91.50 69 THR A N 1
ATOM 528 C CA . THR A 1 69 ? 3.857 -10.995 -6.958 1.00 91.50 69 THR A CA 1
ATOM 529 C C . THR A 1 69 ? 5.309 -11.364 -6.693 1.00 91.50 69 THR A C 1
ATOM 531 O O . THR A 1 69 ? 5.617 -12.549 -6.640 1.00 91.50 69 THR A O 1
ATOM 534 N N . LEU A 1 70 ? 6.192 -10.376 -6.530 1.00 90.06 70 LEU A N 1
ATOM 535 C CA . LEU A 1 70 ? 7.632 -10.582 -6.342 1.00 90.06 70 LEU A CA 1
ATOM 536 C C . LEU A 1 70 ? 8.129 -10.146 -4.957 1.00 90.06 70 LEU A C 1
ATOM 538 O O . LEU A 1 70 ? 9.328 -10.173 -4.708 1.00 90.06 70 LEU A O 1
ATOM 542 N N . GLY A 1 71 ? 7.254 -9.660 -4.074 1.00 74.69 71 GLY A N 1
ATOM 543 C CA . GLY A 1 71 ? 7.635 -9.110 -2.767 1.00 74.69 71 GLY A CA 1
ATOM 544 C C . GLY A 1 71 ? 8.034 -10.143 -1.706 1.00 74.69 71 GLY A C 1
ATOM 545 O O . GLY A 1 71 ? 8.598 -9.734 -0.688 1.00 74.69 71 GLY A O 1
ATOM 546 N N . ASP A 1 72 ? 7.744 -11.424 -1.964 1.00 67.44 72 ASP A N 1
ATOM 547 C CA . ASP A 1 72 ? 7.832 -12.568 -1.036 1.00 67.44 72 ASP A CA 1
ATOM 548 C C . ASP A 1 72 ? 9.183 -13.311 -1.066 1.00 67.44 72 ASP A C 1
ATOM 550 O O . ASP A 1 72 ? 9.425 -14.183 -0.245 1.00 67.44 72 ASP A O 1
ATOM 554 N N . ASP A 1 73 ? 10.108 -12.957 -1.967 1.00 53.34 73 ASP A N 1
ATOM 555 C CA . ASP A 1 73 ? 11.443 -13.589 -2.055 1.00 53.34 73 ASP A CA 1
ATOM 556 C C . ASP A 1 73 ? 12.409 -13.153 -0.916 1.00 53.34 73 ASP A C 1
ATOM 558 O O . ASP A 1 73 ? 13.626 -13.091 -1.113 1.00 53.34 73 ASP A O 1
ATOM 562 N N . ARG A 1 74 ? 11.894 -12.796 0.270 1.00 49.81 74 ARG A N 1
ATOM 563 C CA . ARG A 1 74 ? 12.675 -12.304 1.422 1.00 49.81 74 ARG A CA 1
ATOM 564 C C . ARG A 1 74 ? 12.521 -13.168 2.663 1.00 49.81 74 ARG A C 1
ATOM 566 O O . ARG A 1 74 ? 11.372 -13.487 3.024 1.00 49.81 74 ARG A O 1
#